Protein AF-K0KDZ0-F1 (afdb_monomer_lite)

Foldseek 3Di:
DDDDDDADADPPWDWDWDCPDPPKIWIWTDGPPDIDIDTFDPDPCSVVVSVVVVVVVVVVVVVVVVVVVVVVPPDDDPPDPPPDDDD

Secondary structure (DSSP, 8-state):
----------TT-EEEEEEEETTEEEEEEEETTEEEEEE--SSTTHHHHHHHHHHHHHHHHHHHHHHHHHHH---------------

pLDDT: mean 73.46, std 12.69, range [42.62, 89.69]

Organism: Saccharothrix espanaensis (strain ATCC 51144 / DSM 44229 / JCM 9112 / NBRC 15066 / NRRL 15764) (NCBI:txid1179773)

Structure (mmCIF, N/CA/C/O backbone):
data_AF-K0KDZ0-F1
#
_entry.id   AF-K0KDZ0-F1
#
loop_
_atom_site.group_PDB
_atom_site.id
_atom_site.type_symbol
_atom_site.label_atom_id
_atom_site.label_alt_id
_atom_site.label_comp_id
_atom_site.label_asym_id
_atom_site.label_entity_id
_atom_site.label_seq_id
_atom_site.pdbx_PDB_ins_code
_atom_site.Cartn_x
_atom_site.Cartn_y
_atom_site.Cartn_z
_atom_site.occupancy
_atom_site.B_iso_or_equiv
_atom_site.auth_seq_id
_atom_site.auth_comp_id
_atom_site.auth_asym_id
_atom_site.auth_atom_id
_atom_site.pdbx_PDB_model_num
ATOM 1 N N . MET A 1 1 ? -13.741 5.461 -14.986 1.00 42.62 1 MET A N 1
ATOM 2 C CA . MET A 1 1 ? -14.448 4.596 -14.015 1.00 42.62 1 MET A CA 1
ATOM 3 C C . MET A 1 1 ? -13.549 4.441 -12.804 1.00 42.62 1 MET A C 1
ATOM 5 O O . MET A 1 1 ? -12.354 4.272 -13.002 1.00 42.62 1 MET A O 1
ATOM 9 N N . ALA A 1 2 ? -14.090 4.558 -11.594 1.00 53.25 2 ALA A N 1
ATOM 10 C CA . ALA A 1 2 ? -13.355 4.271 -10.364 1.00 53.25 2 ALA A CA 1
ATOM 11 C C . ALA A 1 2 ? -13.748 2.872 -9.872 1.00 53.25 2 ALA A C 1
ATOM 13 O O . ALA A 1 2 ? -14.919 2.506 -9.957 1.00 53.25 2 ALA A O 1
ATOM 14 N N . PHE A 1 3 ? -12.778 2.104 -9.387 1.00 61.41 3 PHE A N 1
ATOM 15 C CA . PHE A 1 3 ? -12.987 0.826 -8.712 1.00 61.41 3 PHE A CA 1
ATOM 16 C C . PHE A 1 3 ? -12.481 0.976 -7.277 1.00 61.41 3 PHE A C 1
ATOM 18 O O . PHE A 1 3 ? -11.413 1.551 -7.064 1.00 61.41 3 PHE A O 1
ATOM 25 N N . TYR A 1 4 ? -13.262 0.505 -6.308 1.00 55.09 4 TYR A N 1
ATOM 26 C CA . TYR A 1 4 ? -12.919 0.549 -4.889 1.00 55.09 4 TYR A CA 1
ATOM 27 C C . TYR A 1 4 ? -12.758 -0.881 -4.384 1.00 55.09 4 TYR A C 1
ATOM 29 O O . TYR A 1 4 ? -13.636 -1.712 -4.608 1.00 55.09 4 TYR A O 1
ATOM 37 N N . VAL A 1 5 ? -11.655 -1.151 -3.686 1.00 68.25 5 VAL A N 1
ATOM 38 C CA . VAL A 1 5 ? -11.443 -2.407 -2.959 1.00 68.25 5 VAL A CA 1
ATOM 39 C C . VAL A 1 5 ? -11.662 -2.128 -1.479 1.00 68.25 5 VAL A C 1
ATOM 41 O O . VAL A 1 5 ? -10.971 -1.289 -0.903 1.00 68.25 5 VAL A O 1
ATOM 44 N N . LEU A 1 6 ? -12.633 -2.811 -0.875 1.00 65.00 6 LEU A N 1
ATOM 45 C CA . LEU A 1 6 ? -12.813 -2.836 0.574 1.00 65.00 6 LEU A CA 1
ATOM 46 C C . LEU A 1 6 ? -12.143 -4.098 1.108 1.00 65.00 6 LEU A C 1
ATOM 48 O O . LEU A 1 6 ? -12.496 -5.205 0.710 1.00 65.00 6 LEU A O 1
ATOM 52 N N . ALA A 1 7 ? -11.164 -3.911 1.985 1.00 70.06 7 ALA A N 1
ATOM 53 C CA . ALA A 1 7 ? -10.403 -4.984 2.600 1.00 70.06 7 ALA A CA 1
ATOM 54 C C . ALA A 1 7 ? -10.799 -5.128 4.072 1.00 70.06 7 ALA A C 1
ATOM 56 O O . ALA A 1 7 ? -10.779 -4.143 4.811 1.00 70.06 7 ALA A O 1
ATOM 57 N N . TYR A 1 8 ? -11.109 -6.353 4.495 1.00 71.88 8 TYR A N 1
ATOM 58 C CA . TYR A 1 8 ? -11.314 -6.718 5.897 1.00 71.88 8 TYR A CA 1
ATOM 59 C C . TYR A 1 8 ? -10.182 -7.672 6.302 1.00 71.88 8 TYR A C 1
ATOM 61 O O . TYR A 1 8 ? -10.308 -8.874 6.087 1.00 71.88 8 TYR A O 1
ATOM 69 N N . PRO A 1 9 ? -9.034 -7.155 6.776 1.00 67.81 9 PRO A N 1
ATOM 70 C CA . PRO A 1 9 ? -7.888 -7.994 7.109 1.00 67.81 9 PRO A CA 1
ATOM 71 C C . PRO A 1 9 ? -8.192 -8.914 8.301 1.00 67.81 9 PRO A C 1
ATOM 73 O O . PRO A 1 9 ? -8.678 -8.456 9.335 1.00 67.81 9 PRO A O 1
ATOM 76 N N . GLU A 1 10 ? -7.875 -10.199 8.148 1.00 78.94 10 GLU A N 1
ATOM 77 C CA . GLU A 1 10 ? -7.857 -11.207 9.220 1.00 78.94 10 GLU A CA 1
ATOM 78 C C . GLU A 1 10 ? -6.420 -11.394 9.754 1.00 78.94 10 GLU A C 1
ATOM 80 O O . GLU A 1 10 ? -5.496 -10.755 9.253 1.00 78.94 10 GLU A O 1
ATOM 85 N N . GLU A 1 11 ? -6.192 -12.265 10.750 1.00 72.25 11 GLU A N 1
ATOM 86 C CA . GLU A 1 11 ? -4.864 -12.455 11.387 1.00 72.25 11 GLU A CA 1
ATOM 87 C C . GLU A 1 11 ? -3.726 -12.780 10.401 1.00 72.25 11 GLU A C 1
ATOM 89 O O . GLU A 1 11 ? -2.558 -12.542 10.701 1.00 72.25 11 GLU A O 1
ATOM 94 N N . GLN A 1 12 ? -4.061 -13.307 9.222 1.00 73.19 12 GLN A N 1
ATOM 95 C CA . GLN A 1 12 ? -3.108 -13.715 8.187 1.00 73.19 12 GLN A CA 1
ATOM 96 C C . GLN A 1 12 ? -2.812 -12.611 7.158 1.00 73.19 12 GLN A C 1
ATOM 98 O O . GLN A 1 12 ? -1.983 -12.807 6.274 1.00 73.19 12 GLN A O 1
ATOM 103 N N . ALA A 1 13 ? -3.489 -11.461 7.238 1.00 77.12 13 ALA A N 1
ATOM 104 C CA . ALA A 1 13 ? -3.288 -10.367 6.296 1.00 77.12 13 ALA A CA 1
ATOM 105 C C . ALA A 1 13 ? -1.905 -9.720 6.468 1.00 77.12 13 ALA A C 1
ATOM 107 O O . ALA A 1 13 ? -1.427 -9.513 7.586 1.00 77.12 13 ALA A O 1
ATOM 108 N N . SER A 1 14 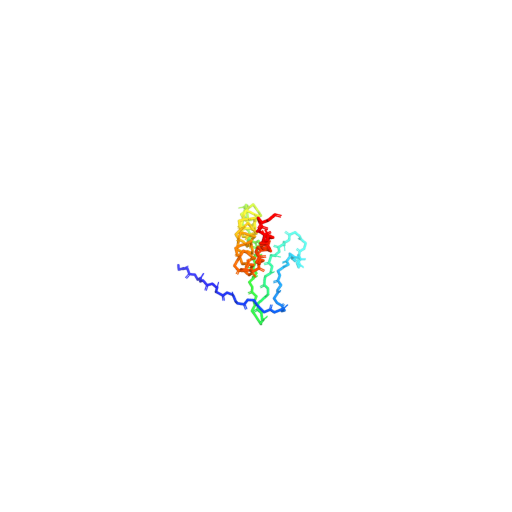? -1.268 -9.355 5.355 1.00 78.19 14 SER A N 1
ATOM 109 C CA . SER A 1 14 ? 0.095 -8.815 5.355 1.00 78.19 14 SER A CA 1
ATOM 110 C C . SER A 1 14 ? 0.289 -7.735 4.286 1.00 78.19 14 SER A C 1
ATOM 112 O O . SER A 1 14 ? -0.490 -7.625 3.341 1.00 78.19 14 SER A O 1
ATOM 114 N N . ALA A 1 15 ? 1.323 -6.904 4.430 1.00 80.88 15 ALA A N 1
ATOM 115 C CA . ALA A 1 15 ? 1.750 -5.970 3.390 1.00 80.88 15 ALA A CA 1
ATOM 116 C C . ALA A 1 15 ? 3.279 -5.957 3.294 1.00 80.88 15 ALA A C 1
ATOM 118 O O . ALA A 1 15 ? 3.957 -5.815 4.311 1.00 80.88 15 ALA A O 1
ATOM 119 N N . SER A 1 16 ? 3.818 -6.118 2.085 1.00 79.31 16 SER A N 1
ATOM 120 C CA . SER A 1 16 ? 5.253 -6.302 1.841 1.00 79.31 16 SER A CA 1
ATOM 121 C C . SER A 1 16 ? 5.723 -5.628 0.550 1.00 79.31 16 SER A C 1
ATOM 123 O O . SER A 1 16 ? 4.992 -5.549 -0.438 1.00 79.31 16 SER A O 1
ATOM 125 N N . LEU A 1 17 ? 6.976 -5.168 0.549 1.00 77.81 17 LEU A N 1
ATOM 126 C CA . LEU A 1 17 ? 7.695 -4.746 -0.654 1.00 77.81 17 LEU A CA 1
ATOM 127 C C . LEU A 1 17 ? 8.398 -5.964 -1.266 1.00 77.81 17 LEU A C 1
ATOM 129 O O . LEU A 1 17 ? 9.166 -6.636 -0.582 1.00 77.81 17 LEU A O 1
ATOM 133 N N . VAL A 1 18 ? 8.164 -6.226 -2.550 1.00 82.75 18 VAL A N 1
ATOM 134 C CA . VAL A 1 18 ? 8.737 -7.357 -3.291 1.00 82.75 18 VAL A CA 1
ATOM 135 C C . VAL A 1 18 ? 9.398 -6.845 -4.571 1.00 82.75 18 VAL A C 1
ATOM 137 O O . VAL A 1 18 ? 8.847 -5.979 -5.242 1.00 82.75 18 VAL A O 1
ATOM 140 N N . GLU A 1 19 ? 10.550 -7.399 -4.950 1.00 81.56 19 GLU A N 1
ATOM 141 C CA . GLU A 1 19 ? 11.217 -7.116 -6.233 1.00 81.56 19 GLU A CA 1
ATOM 142 C C . GLU A 1 19 ? 11.368 -8.406 -7.059 1.00 81.56 19 GLU A C 1
ATOM 144 O O . GLU A 1 19 ? 12.427 -9.033 -7.035 1.00 81.56 19 GLU A O 1
ATOM 149 N N . PRO A 1 20 ? 10.326 -8.849 -7.794 1.00 71.75 20 PRO A N 1
ATOM 150 C CA . PRO A 1 20 ? 10.397 -10.084 -8.583 1.00 71.75 20 PRO A CA 1
ATOM 151 C C . PRO A 1 20 ? 11.405 -9.993 -9.736 1.00 71.75 20 PRO A C 1
ATOM 153 O O . PRO A 1 20 ? 11.973 -10.992 -10.165 1.00 71.75 20 PRO A O 1
ATOM 156 N N . THR A 1 21 ? 11.604 -8.782 -10.262 1.00 75.44 21 THR A N 1
ATOM 157 C CA . THR A 1 21 ? 12.621 -8.441 -11.261 1.00 75.44 21 THR A CA 1
ATOM 158 C C . THR A 1 21 ? 13.441 -7.278 -10.722 1.00 75.44 21 THR A C 1
ATOM 160 O O . THR A 1 21 ? 12.877 -6.312 -10.205 1.00 75.44 21 THR A O 1
ATOM 163 N N . ALA A 1 22 ? 14.766 -7.359 -10.847 1.00 76.94 22 ALA A N 1
ATOM 164 C CA . ALA A 1 22 ? 15.667 -6.332 -10.335 1.00 76.94 22 ALA A CA 1
ATOM 165 C C . ALA A 1 22 ? 15.304 -4.943 -10.892 1.00 76.94 22 ALA A C 1
ATOM 167 O O . ALA A 1 22 ? 15.194 -4.758 -12.106 1.00 76.94 22 ALA A O 1
ATOM 168 N N . GLY A 1 23 ? 15.110 -3.972 -9.994 1.00 77.50 23 GLY A N 1
ATOM 169 C CA . GLY A 1 23 ? 14.716 -2.608 -10.355 1.00 77.50 23 GLY A CA 1
ATOM 170 C C . GLY A 1 23 ? 13.220 -2.420 -10.632 1.00 77.50 23 GLY A C 1
ATOM 171 O O . GLY A 1 23 ? 12.824 -1.345 -11.082 1.00 77.50 23 GLY A O 1
ATOM 172 N N . GLN A 1 24 ? 12.387 -3.431 -10.361 1.00 74.94 24 GLN A N 1
ATOM 173 C CA . GLN A 1 24 ? 10.928 -3.363 -10.485 1.00 74.94 24 GLN A CA 1
ATOM 174 C C . GLN A 1 24 ? 10.237 -3.701 -9.153 1.00 74.94 24 GLN A C 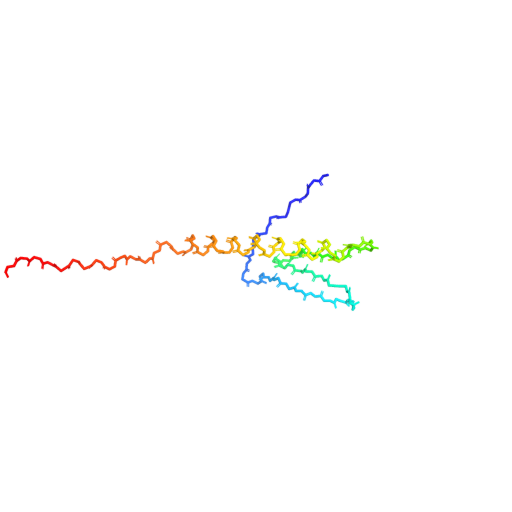1
ATOM 176 O O . GLN A 1 24 ? 9.654 -4.780 -9.006 1.00 74.94 24 GLN A O 1
ATOM 181 N N . PRO A 1 25 ? 10.294 -2.790 -8.163 1.00 73.06 25 PRO A N 1
ATOM 182 C CA . PRO A 1 25 ? 9.588 -2.964 -6.906 1.00 73.06 25 PRO A CA 1
ATOM 183 C C . PRO A 1 25 ? 8.075 -2.978 -7.086 1.00 73.06 25 PRO A C 1
ATOM 185 O O . PRO A 1 25 ? 7.500 -2.208 -7.859 1.00 73.06 25 PRO A O 1
ATOM 188 N N . SER A 1 26 ? 7.446 -3.853 -6.313 1.00 67.62 26 SER A N 1
ATOM 189 C CA . SER A 1 26 ? 6.007 -4.000 -6.185 1.00 67.62 26 SER A CA 1
ATOM 190 C C . SER A 1 26 ? 5.621 -3.969 -4.711 1.00 67.62 26 SER A C 1
ATOM 192 O O . SER A 1 26 ? 6.222 -4.663 -3.895 1.00 67.62 26 SER A O 1
ATOM 194 N N . LEU A 1 27 ? 4.609 -3.178 -4.361 1.00 70.38 27 LEU A N 1
ATOM 195 C CA . LEU A 1 27 ? 3.972 -3.261 -3.047 1.00 70.38 27 LEU A CA 1
ATOM 196 C C . LEU A 1 27 ? 2.809 -4.241 -3.152 1.00 70.38 27 LEU A C 1
ATOM 198 O O . LEU A 1 27 ? 1.928 -4.033 -3.985 1.00 70.38 27 LEU A O 1
ATOM 202 N N . ILE A 1 28 ? 2.808 -5.274 -2.318 1.00 71.81 28 ILE A N 1
ATOM 203 C CA . ILE A 1 28 ? 1.744 -6.275 -2.268 1.00 71.81 28 ILE A CA 1
ATOM 204 C C . ILE A 1 28 ? 1.076 -6.199 -0.900 1.00 71.81 28 ILE A C 1
ATOM 206 O O . ILE A 1 28 ? 1.761 -6.218 0.121 1.00 71.81 28 ILE A O 1
ATOM 210 N N . ALA A 1 29 ? -0.250 -6.104 -0.888 1.00 77.38 29 ALA A N 1
ATOM 211 C CA . ALA A 1 29 ? -1.072 -6.309 0.296 1.00 77.38 29 ALA A CA 1
ATOM 212 C C . ALA A 1 29 ? -1.921 -7.569 0.103 1.00 77.38 29 ALA A C 1
ATOM 214 O O . ALA A 1 29 ? -2.665 -7.658 -0.875 1.00 77.38 29 ALA A O 1
ATOM 215 N N . GLU A 1 30 ? -1.803 -8.518 1.025 1.00 75.88 30 GLU A N 1
ATOM 216 C CA . GLU A 1 30 ? -2.531 -9.786 1.046 1.00 75.88 30 GLU A CA 1
ATOM 217 C C . GLU A 1 30 ? -3.662 -9.710 2.074 1.00 75.88 30 GLU A C 1
ATOM 219 O O . GLU A 1 30 ? -3.444 -9.357 3.235 1.00 75.88 30 GLU A O 1
ATOM 224 N N . ILE A 1 31 ? -4.885 -10.009 1.636 1.00 77.19 31 ILE A N 1
ATOM 225 C CA . ILE A 1 31 ? -6.110 -9.954 2.437 1.00 77.19 31 ILE A CA 1
ATOM 226 C C . ILE A 1 31 ? -6.905 -11.231 2.141 1.00 77.19 31 ILE A C 1
ATOM 228 O O . ILE A 1 31 ? -7.595 -11.313 1.122 1.00 77.19 31 ILE A O 1
ATOM 232 N N . GLY A 1 32 ? -6.794 -12.238 3.012 1.00 72.75 32 GLY A N 1
ATOM 233 C CA . GLY A 1 32 ? -7.334 -13.575 2.734 1.00 72.75 32 GLY A CA 1
ATOM 234 C C . GLY A 1 32 ? -6.754 -14.135 1.429 1.00 72.75 32 GLY A C 1
ATOM 235 O O . GLY A 1 32 ? -5.548 -14.058 1.211 1.00 72.75 32 GLY A O 1
ATOM 236 N N . ASP A 1 33 ? -7.614 -14.606 0.523 1.00 72.25 33 ASP A N 1
ATOM 237 C CA . ASP A 1 33 ? -7.213 -15.111 -0.803 1.00 72.25 33 ASP A CA 1
ATOM 238 C C . ASP A 1 33 ? -7.027 -14.005 -1.868 1.00 72.25 33 ASP A C 1
ATOM 240 O O . ASP A 1 33 ? -6.818 -14.290 -3.048 1.00 72.25 33 ASP A O 1
ATOM 244 N N . SER A 1 34 ? -7.156 -12.728 -1.491 1.00 70.44 34 SER A N 1
ATOM 245 C CA . SER A 1 34 ? -7.051 -11.585 -2.409 1.00 70.44 34 SER A CA 1
ATOM 246 C C . SER A 1 34 ? -5.747 -10.816 -2.230 1.00 70.44 34 SER A C 1
ATOM 248 O O . SER A 1 34 ? -5.226 -10.692 -1.123 1.00 70.44 34 SER A O 1
ATOM 250 N N . GLN A 1 35 ? -5.244 -10.236 -3.324 1.00 72.00 35 GLN A N 1
ATOM 251 C CA . GLN A 1 35 ? -4.035 -9.413 -3.308 1.00 72.00 35 GLN A CA 1
ATOM 252 C C . GLN A 1 35 ? -4.235 -8.098 -4.057 1.00 72.00 35 GLN A C 1
ATOM 254 O O . GLN A 1 35 ? -4.828 -8.060 -5.137 1.00 72.00 35 GLN A O 1
ATOM 259 N N . ILE A 1 36 ? -3.693 -7.017 -3.501 1.00 80.06 36 ILE A N 1
ATOM 260 C CA . ILE A 1 36 ? -3.529 -5.740 -4.197 1.00 80.06 36 ILE A CA 1
ATOM 261 C C . ILE A 1 36 ? -2.042 -5.560 -4.476 1.00 80.06 36 ILE A C 1
ATOM 263 O O . ILE A 1 36 ? -1.252 -5.469 -3.540 1.00 80.06 36 ILE A O 1
ATOM 267 N N . ALA A 1 37 ? -1.672 -5.476 -5.755 1.00 78.69 37 ALA A N 1
ATOM 268 C CA . ALA A 1 37 ? -0.306 -5.207 -6.187 1.00 78.69 37 ALA A CA 1
ATOM 269 C C . ALA A 1 37 ? -0.202 -3.822 -6.839 1.00 78.69 37 ALA A C 1
ATOM 271 O O . ALA A 1 37 ? -0.957 -3.491 -7.755 1.00 78.69 37 ALA A O 1
ATOM 272 N N . VAL A 1 38 ? 0.764 -3.023 -6.394 1.00 78.19 38 VAL A N 1
ATOM 273 C CA . VAL A 1 38 ? 1.123 -1.737 -7.002 1.00 78.19 38 VAL A CA 1
ATOM 274 C C . VAL A 1 38 ? 2.458 -1.913 -7.7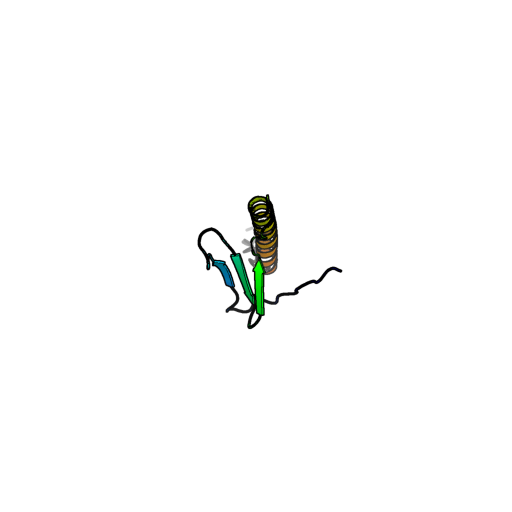06 1.00 78.19 38 VAL A C 1
ATOM 276 O O . VAL A 1 38 ? 3.451 -2.211 -7.048 1.00 78.19 38 VAL A O 1
ATOM 279 N N . GLN A 1 39 ? 2.483 -1.728 -9.025 1.00 80.56 39 GLN A N 1
ATOM 280 C CA . GLN A 1 39 ? 3.653 -1.989 -9.867 1.00 80.56 39 GLN A CA 1
ATOM 281 C C . GLN A 1 39 ? 4.141 -0.724 -10.575 1.00 80.56 39 GLN A C 1
ATOM 283 O O . GLN A 1 39 ? 3.372 0.210 -10.826 1.00 80.56 39 GLN A O 1
ATOM 288 N N . LEU A 1 40 ? 5.424 -0.713 -10.940 1.00 83.94 40 LEU A N 1
ATOM 289 C CA . LEU A 1 40 ? 5.964 0.294 -11.845 1.00 83.94 40 LEU A CA 1
ATOM 290 C C . LEU A 1 40 ? 5.397 0.110 -13.255 1.00 83.94 40 LEU A C 1
ATOM 292 O O . LEU A 1 40 ? 5.446 -0.970 -13.833 1.00 83.94 40 LEU A O 1
ATOM 296 N N . SER A 1 41 ? 4.898 1.198 -13.828 1.00 79.38 41 SER A N 1
ATOM 297 C CA . SER A 1 41 ? 4.566 1.285 -15.248 1.00 79.38 41 SER A CA 1
ATOM 298 C C . SER A 1 41 ? 5.817 1.567 -16.096 1.00 79.38 41 SER A C 1
ATOM 300 O O . SER A 1 41 ? 6.837 2.047 -15.605 1.00 79.38 41 SER A O 1
ATOM 302 N N . ASN A 1 42 ? 5.731 1.335 -17.409 1.00 80.31 42 ASN A N 1
ATOM 303 C CA . ASN A 1 42 ? 6.873 1.456 -18.331 1.00 80.31 42 ASN A CA 1
ATOM 304 C C . ASN A 1 42 ? 7.121 2.877 -18.880 1.00 80.31 42 ASN A C 1
ATOM 306 O O . ASN A 1 42 ? 7.810 3.032 -19.886 1.00 80.31 42 ASN A O 1
ATOM 310 N N . HIS A 1 43 ? 6.554 3.927 -18.279 1.00 79.31 43 HIS A N 1
ATOM 311 C CA . HIS A 1 43 ? 6.697 5.294 -18.794 1.00 79.31 43 HIS A CA 1
ATOM 312 C C . HIS A 1 43 ? 7.728 6.123 -18.002 1.00 79.31 43 HIS A C 1
ATOM 314 O O . HIS A 1 43 ? 7.962 5.872 -16.814 1.00 79.31 43 HIS A O 1
ATOM 320 N N . PRO A 1 44 ? 8.305 7.180 -18.609 1.00 79.38 44 PRO A N 1
ATOM 321 C CA . PRO A 1 44 ? 9.173 8.111 -17.896 1.00 79.38 44 PRO A CA 1
ATOM 322 C C . PRO A 1 44 ? 8.467 8.699 -16.666 1.00 79.38 44 PRO A C 1
ATOM 324 O O . PRO A 1 44 ? 7.335 9.176 -16.754 1.00 79.38 44 PRO A O 1
ATOM 327 N N . GLY A 1 45 ? 9.115 8.637 -15.501 1.00 84.06 45 GLY A N 1
ATOM 328 C CA . GLY A 1 45 ? 8.571 9.148 -14.236 1.00 84.06 45 GLY A CA 1
ATOM 329 C C . GLY A 1 45 ? 7.727 8.161 -13.422 1.00 84.06 45 GLY A C 1
ATOM 330 O O . GLY A 1 45 ? 7.322 8.513 -12.313 1.00 84.06 45 GLY A O 1
ATOM 331 N N . ALA A 1 46 ? 7.513 6.931 -13.905 1.00 83.62 46 ALA A N 1
ATOM 332 C CA . ALA A 1 46 ? 6.772 5.892 -13.185 1.00 83.62 46 ALA A CA 1
ATOM 333 C C . ALA A 1 46 ? 7.307 5.651 -11.766 1.00 83.62 46 ALA A C 1
ATOM 335 O O . ALA A 1 46 ? 6.531 5.632 -10.816 1.00 83.62 46 ALA A O 1
ATOM 336 N N . ALA A 1 47 ? 8.632 5.584 -11.597 1.00 83.94 47 ALA A N 1
ATOM 337 C CA . ALA A 1 47 ? 9.264 5.403 -10.289 1.00 83.94 47 ALA A CA 1
ATOM 338 C C . ALA A 1 47 ? 8.924 6.526 -9.297 1.00 83.94 47 ALA A C 1
ATOM 340 O O . ALA A 1 47 ? 8.596 6.263 -8.143 1.00 83.94 47 ALA A O 1
ATOM 341 N N . ARG A 1 48 ? 8.933 7.788 -9.749 1.00 87.69 48 ARG A N 1
ATOM 342 C CA . ARG A 1 48 ? 8.574 8.936 -8.903 1.00 87.69 48 ARG A CA 1
ATOM 343 C C . ARG A 1 48 ? 7.098 8.894 -8.505 1.00 87.69 48 ARG A C 1
ATOM 345 O O . ARG A 1 48 ? 6.776 9.202 -7.360 1.00 87.69 48 ARG A O 1
ATOM 352 N N . LEU A 1 49 ? 6.212 8.539 -9.438 1.00 85.69 49 LEU A N 1
ATOM 353 C CA . LEU A 1 49 ? 4.776 8.437 -9.168 1.00 85.69 49 LEU A CA 1
ATOM 354 C C . LEU A 1 49 ? 4.458 7.279 -8.224 1.00 85.69 49 LEU A C 1
ATOM 356 O O . LEU A 1 49 ? 3.730 7.483 -7.259 1.00 85.69 49 LEU A O 1
ATOM 360 N N . ALA A 1 50 ? 5.044 6.105 -8.456 1.00 84.69 50 ALA A N 1
ATOM 361 C CA . ALA A 1 50 ? 4.874 4.942 -7.595 1.00 84.69 50 ALA A CA 1
ATOM 362 C C . ALA A 1 50 ? 5.412 5.202 -6.186 1.00 84.69 50 ALA A C 1
ATOM 364 O O . ALA A 1 50 ? 4.726 4.903 -5.214 1.00 84.69 50 ALA A O 1
ATOM 365 N N . ALA A 1 51 ? 6.578 5.848 -6.063 1.00 86.19 51 ALA A N 1
ATOM 366 C CA . ALA A 1 51 ? 7.111 6.258 -4.768 1.00 86.19 51 ALA A CA 1
ATOM 367 C C . ALA A 1 51 ? 6.161 7.228 -4.055 1.00 86.19 51 ALA A C 1
ATOM 369 O O . ALA A 1 51 ? 5.831 7.016 -2.892 1.00 86.19 51 ALA A O 1
ATOM 370 N N . LYS A 1 52 ? 5.673 8.270 -4.745 1.00 88.50 52 LYS A N 1
ATOM 371 C CA . LYS A 1 52 ? 4.708 9.208 -4.156 1.00 88.50 52 LYS A CA 1
ATOM 372 C C . LYS A 1 52 ? 3.444 8.481 -3.685 1.00 88.50 52 LYS A C 1
ATOM 374 O O . LYS A 1 52 ? 3.002 8.706 -2.564 1.00 88.50 52 LYS A O 1
ATOM 379 N N . PHE A 1 53 ? 2.888 7.617 -4.528 1.00 85.94 53 PHE A N 1
ATOM 380 C CA . PHE A 1 53 ? 1.692 6.849 -4.208 1.00 85.9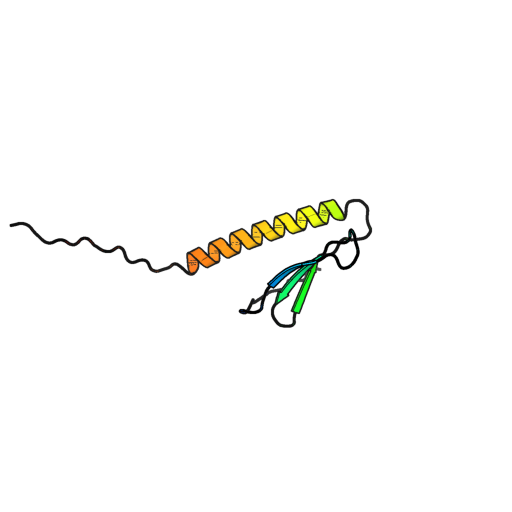4 53 PHE A CA 1
ATOM 381 C C . PHE A 1 53 ? 1.909 5.934 -2.996 1.00 85.94 53 PHE A C 1
ATOM 383 O O . PHE A 1 53 ? 1.084 5.927 -2.088 1.00 85.94 53 PHE A O 1
ATOM 390 N N . ALA A 1 54 ? 3.035 5.218 -2.939 1.00 86.12 54 ALA A N 1
ATOM 391 C CA . ALA A 1 54 ? 3.381 4.359 -1.811 1.00 86.12 54 ALA A CA 1
ATOM 392 C C . ALA A 1 54 ? 3.513 5.153 -0.500 1.00 86.12 54 ALA A C 1
ATOM 394 O O . ALA A 1 54 ? 3.012 4.711 0.532 1.00 86.12 54 ALA A O 1
ATOM 395 N N . TRP A 1 55 ? 4.119 6.346 -0.535 1.00 89.69 55 TRP A N 1
ATOM 396 C CA . TRP A 1 55 ? 4.203 7.224 0.636 1.00 89.69 55 TRP A CA 1
ATOM 397 C C . TRP A 1 55 ? 2.836 7.731 1.099 1.00 89.69 55 TRP A C 1
ATOM 399 O O . TRP A 1 55 ? 2.549 7.700 2.296 1.00 89.69 55 TRP A O 1
ATOM 409 N N . ASP A 1 56 ? 1.986 8.170 0.167 1.00 85.94 56 ASP A N 1
ATOM 410 C CA . ASP A 1 56 ? 0.627 8.613 0.486 1.00 85.94 56 ASP A CA 1
ATOM 411 C C . ASP A 1 56 ? -0.192 7.456 1.098 1.00 85.94 56 ASP A C 1
ATOM 413 O O . ASP A 1 56 ? -0.886 7.650 2.098 1.00 85.94 56 ASP A O 1
ATOM 417 N N . LEU A 1 57 ? -0.056 6.240 0.551 1.00 86.19 57 LEU A N 1
ATOM 418 C CA . LEU A 1 57 ? -0.706 5.030 1.058 1.00 86.19 57 LEU A CA 1
ATOM 419 C C . LEU A 1 57 ? -0.216 4.661 2.465 1.00 86.19 57 LEU A C 1
ATOM 421 O O . LEU A 1 57 ? -1.035 4.419 3.349 1.00 86.19 57 LEU A O 1
ATOM 425 N N . ALA A 1 58 ? 1.098 4.660 2.700 1.00 87.25 58 ALA A N 1
ATOM 426 C CA . ALA A 1 58 ? 1.675 4.366 4.011 1.00 87.25 58 ALA A CA 1
ATOM 427 C C . ALA A 1 58 ? 1.213 5.371 5.077 1.00 87.25 58 ALA A C 1
ATOM 429 O O . ALA A 1 58 ? 0.876 4.986 6.200 1.00 87.25 58 ALA A O 1
ATOM 430 N N . LYS A 1 59 ? 1.143 6.659 4.717 1.00 89.06 59 LYS A N 1
ATOM 431 C CA . LYS A 1 59 ? 0.626 7.708 5.598 1.00 89.06 59 LYS A CA 1
ATOM 432 C C . LYS A 1 59 ? -0.837 7.451 5.965 1.00 89.06 59 LYS A C 1
ATOM 434 O O . LYS A 1 59 ? -1.159 7.412 7.150 1.00 89.06 59 LYS A O 1
ATOM 439 N N . ALA A 1 60 ? -1.697 7.221 4.973 1.00 79.50 60 ALA A N 1
ATOM 440 C CA . ALA A 1 60 ? -3.114 6.944 5.201 1.00 79.50 60 ALA A CA 1
ATOM 441 C C . ALA A 1 60 ? -3.327 5.677 6.050 1.00 79.50 60 ALA A C 1
ATOM 443 O O . ALA A 1 60 ? -4.132 5.681 6.981 1.00 79.50 60 ALA A O 1
ATOM 444 N N . ALA A 1 61 ? -2.564 4.611 5.783 1.00 86.69 61 ALA A N 1
ATOM 445 C CA . ALA A 1 61 ? -2.604 3.380 6.568 1.00 86.69 61 ALA A CA 1
ATOM 446 C C . ALA A 1 61 ? -2.176 3.607 8.030 1.00 86.69 61 ALA A C 1
ATOM 448 O O . ALA A 1 61 ? -2.812 3.090 8.946 1.00 86.69 61 ALA A O 1
ATOM 449 N N . THR A 1 62 ? -1.147 4.427 8.264 1.00 87.75 62 THR A N 1
ATOM 450 C CA . THR A 1 62 ? -0.678 4.779 9.617 1.00 87.75 62 THR A CA 1
ATOM 451 C C . THR A 1 62 ? -1.718 5.596 10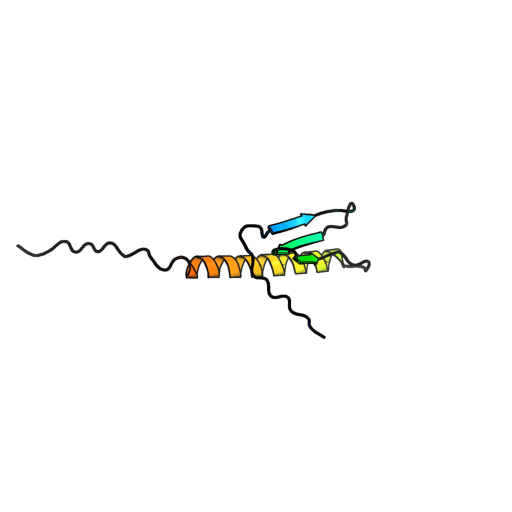.387 1.00 87.75 62 THR A C 1
ATOM 453 O O . THR A 1 62 ? -1.973 5.334 11.566 1.00 87.75 62 THR A O 1
ATOM 456 N N . GLU A 1 63 ? -2.353 6.571 9.733 1.00 86.88 63 GLU A N 1
ATOM 457 C CA . GLU A 1 63 ? -3.436 7.366 10.323 1.00 86.88 63 GLU A CA 1
ATOM 458 C C . GLU A 1 63 ? -4.644 6.483 10.679 1.00 86.88 63 GLU A C 1
ATOM 460 O O . GLU A 1 63 ? -5.195 6.597 11.777 1.00 86.88 63 GLU A O 1
ATOM 465 N N . PHE A 1 64 ? -5.009 5.544 9.799 1.00 79.75 64 PHE A N 1
ATOM 466 C CA . PHE A 1 64 ? -6.060 4.560 10.059 1.00 79.75 64 PHE A CA 1
ATOM 467 C C . PHE A 1 64 ? -5.721 3.647 11.245 1.00 79.75 64 PHE A C 1
ATOM 469 O O . PHE A 1 64 ? -6.524 3.532 12.169 1.00 79.75 64 PHE A O 1
ATOM 476 N N . ALA A 1 65 ? -4.519 3.061 11.274 1.00 84.81 65 ALA A N 1
ATOM 477 C CA . ALA A 1 65 ? -4.067 2.212 12.377 1.00 84.81 65 ALA A CA 1
ATOM 478 C C . ALA A 1 65 ? -4.100 2.960 13.719 1.00 84.81 65 ALA A C 1
ATOM 480 O O . ALA A 1 65 ? -4.620 2.445 14.710 1.00 84.81 65 ALA A O 1
ATOM 481 N N . THR A 1 66 ? -3.631 4.211 13.731 1.00 85.88 66 THR A N 1
ATOM 482 C CA . THR A 1 66 ? -3.703 5.091 14.906 1.00 85.88 66 THR A CA 1
ATOM 483 C C . THR A 1 66 ? -5.149 5.269 15.371 1.00 85.88 66 THR A C 1
ATOM 485 O O . THR A 1 66 ? -5.450 5.159 16.561 1.00 85.88 66 THR A O 1
ATOM 488 N N . ARG A 1 67 ? -6.079 5.504 14.438 1.00 82.62 67 ARG A N 1
ATOM 489 C CA . ARG A 1 67 ? -7.500 5.645 14.765 1.00 82.62 67 ARG A CA 1
ATOM 490 C C . ARG A 1 67 ? -8.097 4.348 15.313 1.00 82.62 67 ARG A C 1
ATOM 492 O O . ARG A 1 67 ? -8.840 4.404 16.291 1.00 82.62 67 ARG A O 1
ATOM 499 N N . CYS A 1 68 ? -7.758 3.196 14.736 1.00 81.81 68 CYS A N 1
ATOM 500 C CA . CYS A 1 68 ? -8.167 1.886 15.243 1.00 81.81 68 CYS A CA 1
ATOM 501 C C . CYS A 1 68 ? -7.668 1.651 16.672 1.00 81.81 68 CYS A C 1
ATOM 503 O O . CYS A 1 68 ? -8.448 1.226 17.515 1.00 81.81 68 CYS A O 1
ATOM 505 N N . GLN A 1 69 ? -6.414 1.993 16.977 1.00 85.94 69 GLN A N 1
ATOM 506 C CA . GLN A 1 69 ? -5.858 1.878 18.330 1.00 85.94 69 GLN A CA 1
ATOM 507 C C . GLN A 1 69 ? -6.591 2.766 19.341 1.00 85.94 69 GLN A C 1
ATOM 509 O O . GLN A 1 69 ? -6.910 2.312 20.439 1.00 85.94 69 GLN A O 1
ATOM 514 N N . GLN A 1 70 ? -6.913 4.009 18.966 1.00 83.31 70 GLN A N 1
ATOM 515 C CA . GLN A 1 70 ? -7.710 4.911 19.807 1.00 83.31 70 GLN A CA 1
ATOM 516 C C . GLN A 1 70 ? -9.103 4.340 20.097 1.00 83.31 70 GLN A C 1
ATOM 518 O O . GLN A 1 70 ? -9.581 4.430 21.223 1.00 83.31 70 GLN A O 1
ATOM 523 N N . LEU A 1 71 ? -9.752 3.749 19.089 1.00 77.50 71 LEU A N 1
ATOM 524 C CA . LEU A 1 71 ? -11.064 3.114 19.236 1.00 77.50 71 LEU A CA 1
ATOM 525 C C . LEU A 1 71 ? -10.999 1.813 20.049 1.00 77.50 71 LEU A C 1
ATOM 527 O O . LEU A 1 71 ? -11.932 1.519 20.789 1.00 77.50 71 LEU A O 1
ATOM 531 N N . ALA A 1 72 ? -9.903 1.059 19.931 1.00 78.00 72 ALA A N 1
ATOM 532 C CA . ALA A 1 72 ? -9.645 -0.175 20.671 1.00 78.00 72 ALA A CA 1
ATOM 533 C C . ALA A 1 72 ? -9.185 0.060 22.123 1.00 78.00 72 ALA A C 1
ATOM 535 O O . ALA A 1 72 ? -9.205 -0.876 22.917 1.00 78.00 72 ALA A O 1
ATOM 536 N N . SER A 1 73 ? -8.837 1.299 22.499 1.00 66.31 73 SER A N 1
ATOM 537 C CA . SER A 1 73 ? -8.519 1.704 23.881 1.00 66.31 73 SER A CA 1
ATOM 538 C C . SER A 1 73 ? -9.651 2.463 24.613 1.00 66.31 73 SER A C 1
ATOM 540 O O . SER A 1 73 ? -9.412 3.572 25.091 1.00 66.31 73 SER A O 1
ATOM 542 N N . PRO A 1 74 ? -10.876 1.923 24.784 1.00 60.09 74 PRO A N 1
ATOM 543 C CA . PRO A 1 74 ? -11.924 2.611 25.535 1.00 60.09 74 PRO A CA 1
ATOM 544 C C . PRO A 1 74 ? -11.913 2.350 27.059 1.00 60.09 74 PRO A C 1
ATOM 546 O O . PRO A 1 74 ? -12.872 2.739 27.721 1.00 60.09 74 PRO A O 1
ATOM 549 N N . TYR A 1 75 ? -10.890 1.720 27.665 1.00 50.41 75 TYR A N 1
ATOM 550 C CA . TYR A 1 75 ? -10.926 1.409 29.109 1.00 50.41 75 TYR A CA 1
ATOM 551 C C . TYR A 1 75 ? -9.549 1.384 29.804 1.00 50.41 75 TYR A C 1
ATOM 553 O O . TYR A 1 75 ? -8.900 0.349 29.918 1.00 50.41 75 TYR A O 1
ATOM 561 N N . ALA A 1 76 ? -9.141 2.526 30.356 1.00 44.16 76 ALA A N 1
ATOM 562 C CA . ALA A 1 76 ? -8.373 2.564 31.599 1.00 44.16 76 ALA A CA 1
ATOM 563 C C . ALA A 1 76 ? -9.213 3.385 32.590 1.00 44.16 76 ALA A C 1
ATOM 565 O O . ALA A 1 76 ? -9.256 4.611 32.464 1.00 44.16 76 ALA A O 1
ATOM 566 N N . PRO A 1 77 ? -9.967 2.758 33.515 1.00 44.16 77 PRO A N 1
ATOM 567 C CA . PRO A 1 77 ? -10.723 3.514 34.493 1.00 44.16 77 PRO A CA 1
ATOM 568 C C . PRO A 1 77 ? -9.725 4.278 35.357 1.00 44.16 77 PRO A C 1
ATOM 570 O O . PRO A 1 77 ? -8.753 3.712 35.864 1.00 44.16 77 PRO A O 1
ATOM 573 N N . ALA A 1 78 ? -9.976 5.577 35.509 1.00 52.62 78 ALA A N 1
ATOM 574 C CA . ALA A 1 78 ? -9.347 6.385 36.532 1.00 52.62 78 ALA A CA 1
ATOM 575 C C . ALA A 1 78 ? -9.498 5.644 37.866 1.00 52.62 78 ALA A C 1
ATOM 577 O O . ALA A 1 78 ? -10.610 5.499 38.376 1.00 52.62 78 ALA A O 1
ATOM 578 N N . GLN A 1 79 ? -8.392 5.142 38.421 1.00 52.00 79 GLN A N 1
ATOM 579 C CA . GLN A 1 79 ? -8.376 4.737 39.818 1.00 52.00 79 GLN A CA 1
ATOM 580 C C . GLN A 1 79 ? -8.615 6.002 40.634 1.00 52.00 79 GLN A C 1
ATOM 582 O O . GLN A 1 79 ? -7.718 6.818 40.852 1.00 52.00 79 GLN A O 1
ATOM 587 N N . GLY A 1 80 ? -9.873 6.180 41.025 1.00 49.12 80 GLY A N 1
ATOM 588 C CA . GLY A 1 80 ? -10.275 7.172 41.991 1.00 49.12 80 GLY A CA 1
ATOM 589 C C . GLY A 1 80 ? -9.480 6.959 43.269 1.00 49.12 80 GLY A C 1
ATOM 590 O O . GLY A 1 80 ? -9.644 5.956 43.956 1.00 49.12 80 GLY A O 1
ATOM 591 N N . LYS A 1 81 ? -8.664 7.946 43.634 1.00 50.72 81 LYS A N 1
ATOM 592 C 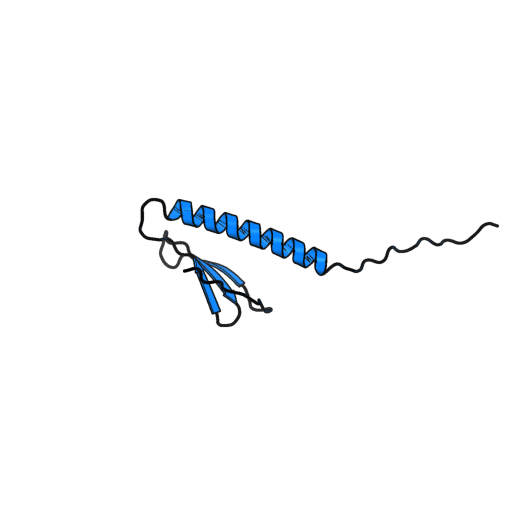CA . LYS A 1 81 ? -8.406 8.213 45.047 1.00 50.72 81 LYS A CA 1
ATOM 593 C C . LYS A 1 81 ? -9.648 8.891 45.624 1.00 50.72 81 LYS A C 1
ATOM 595 O O . LYS A 1 81 ? -9.659 10.091 45.860 1.00 50.72 81 LYS A O 1
ATOM 600 N N . HIS A 1 82 ? -10.700 8.104 45.836 1.00 51.09 82 HIS A N 1
ATOM 601 C CA . HIS A 1 82 ? -11.575 8.329 46.978 1.00 51.09 82 HIS A CA 1
ATOM 602 C C . HIS A 1 82 ? -10.822 7.769 48.189 1.00 51.09 82 HIS A C 1
ATOM 604 O O . HIS A 1 82 ? -10.908 6.585 48.491 1.00 51.09 82 HIS A O 1
ATOM 610 N N . ALA A 1 83 ? -10.008 8.613 48.820 1.00 53.78 83 ALA A N 1
ATOM 611 C CA . ALA A 1 83 ? -9.683 8.438 50.225 1.00 53.78 83 ALA A CA 1
ATOM 612 C C . ALA A 1 83 ? -10.597 9.399 50.986 1.00 53.78 83 ALA A C 1
ATOM 614 O O . ALA A 1 83 ? -10.469 10.620 50.896 1.00 53.78 83 ALA A O 1
ATOM 615 N N . GLU A 1 84 ? -11.587 8.778 51.611 1.00 51.22 84 GLU A N 1
ATOM 616 C CA . GLU A 1 84 ? -12.514 9.272 52.620 1.00 51.22 84 GLU A CA 1
ATOM 617 C C . GLU A 1 84 ? -11.878 10.299 53.577 1.00 51.22 84 GLU A C 1
ATOM 619 O O . GLU A 1 84 ? -10.739 10.161 54.010 1.00 51.22 84 GLU A O 1
ATOM 624 N N . LEU A 1 85 ? -12.542 11.447 53.730 1.00 51.06 85 LEU A N 1
ATOM 625 C CA . LEU A 1 85 ? -13.264 11.864 54.943 1.00 51.06 85 LEU A CA 1
ATOM 626 C C . LEU A 1 85 ? -12.361 12.271 56.119 1.00 51.06 85 LEU A C 1
ATOM 628 O O . LEU A 1 85 ? -11.798 11.452 56.831 1.00 51.06 85 LEU A O 1
ATOM 632 N N . ILE A 1 86 ? -12.310 13.589 56.318 1.00 55.59 86 ILE A N 1
ATOM 633 C CA . ILE A 1 86 ? -12.558 14.291 57.586 1.00 55.59 86 ILE A CA 1
ATOM 634 C C . ILE A 1 86 ? -12.806 13.351 58.787 1.00 55.59 86 ILE A C 1
ATOM 636 O O . ILE A 1 86 ? -13.910 12.824 58.933 1.00 55.59 86 ILE A O 1
ATOM 640 N N . ASN A 1 87 ? -11.806 13.209 59.659 1.00 49.22 87 ASN A N 1
ATOM 641 C CA . ASN A 1 87 ? -11.953 13.402 61.107 1.00 49.22 87 ASN A CA 1
ATOM 642 C C . ASN A 1 87 ? -10.585 13.682 61.740 1.00 49.22 87 ASN A C 1
ATOM 644 O O . ASN A 1 87 ? -9.696 12.810 61.619 1.00 49.22 87 ASN A O 1
#

Radius of gyration: 21.79 Å; chains: 1; bounding box: 30×29×80 Å

Sequence (87 aa):
MAFYVLAYPEEQASASLVEPTAGQPSLIAEIGDSQIAVQLSNHPGAARLAAKFAWDLAKAATEFATRCQQLASPYAPAQGKHAELIN